Protein AF-A0A392NS42-F1 (afdb_monomer)

Nearest PDB structures (foldseek):
  6oz7-assembly2_H  TM=9.027E-01  e=4.926E-01  Escherichia coli K-12

Organism: NCBI:txid97028

InterPro domains:
  IPR002347 Short-chain dehydrogenase/reductase SDR [PF00106] (9-54)
  IPR036291 NAD(P)-binding domain superfamily [SSF51735] (10-55)

Solvent-accessible surface area (backbone atoms only — not comparable to full-atom values): 3805 Å² total; per-residue (Å²): 132,80,67,79,53,54,49,65,84,40,82,48,91,95,35,62,71,60,26,52,49,43,42,46,53,51,55,49,47,58,53,50,34,70,74,35,46,87,76,77,47,84,71,84,87,83,80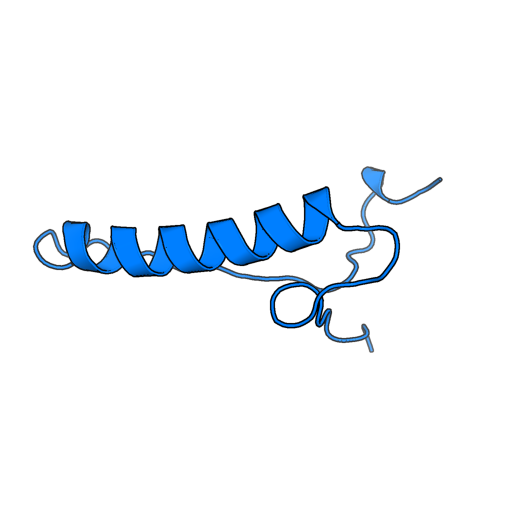,75,34,89,65,99,46,85,90,71,69,127

Sequence (58 aa):
MGRVGVEDKVGIYGYVAYSASKFGLRGLAEALQQEVIGDNIHVSLIFPPDTDTPGLVE

Foldseek 3Di:
DFDADCLLPDPDPPCVVVSVVSVVVVVVQVVVCVVCVVVVDHGDDDDGGDDPDPVPDD

pLDDT: mean 85.1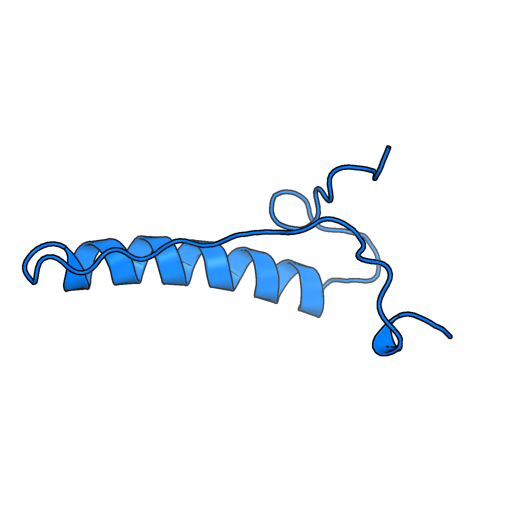9, std 16.06, range [35.91, 98.5]

Structure (mmCIF, N/CA/C/O backbone):
data_AF-A0A392NS42-F1
#
_entry.id   AF-A0A392NS42-F1
#
loop_
_atom_site.group_PDB
_atom_site.id
_atom_site.type_symbol
_atom_site.label_atom_id
_atom_site.label_alt_id
_atom_site.label_comp_id
_atom_site.label_asym_id
_atom_site.label_entity_id
_atom_site.label_seq_id
_atom_site.pdbx_PDB_ins_code
_atom_site.Cartn_x
_atom_site.Cartn_y
_atom_site.Cartn_z
_atom_site.occupancy
_atom_site.B_iso_or_equiv
_atom_site.auth_seq_id
_atom_site.auth_comp_id
_atom_site.auth_asym_id
_atom_site.auth_atom_id
_atom_site.pdbx_PDB_model_num
ATOM 1 N N . MET A 1 1 ? 18.114 -14.744 -1.902 1.00 35.91 1 MET A N 1
ATOM 2 C CA . MET A 1 1 ? 17.928 -13.534 -1.074 1.00 35.91 1 MET A CA 1
ATOM 3 C C . MET A 1 1 ? 17.246 -12.499 -1.959 1.00 35.91 1 MET A C 1
ATOM 5 O O . MET A 1 1 ? 17.916 -11.937 -2.815 1.00 35.91 1 MET A O 1
ATOM 9 N N . GLY A 1 2 ? 15.916 -12.378 -1.882 1.00 45.22 2 GLY A N 1
ATOM 10 C CA . GLY A 1 2 ? 15.144 -11.488 -2.760 1.00 45.22 2 GLY A CA 1
ATOM 11 C C . GLY A 1 2 ? 15.544 -10.030 -2.539 1.00 45.22 2 GLY A C 1
ATOM 12 O O . GLY A 1 2 ? 15.752 -9.618 -1.398 1.00 45.22 2 GLY A O 1
ATOM 13 N N . ARG A 1 3 ? 15.717 -9.266 -3.621 1.00 49.97 3 ARG A N 1
ATOM 14 C CA . ARG A 1 3 ? 15.967 -7.822 -3.536 1.00 49.97 3 ARG A CA 1
ATOM 15 C C . ARG A 1 3 ? 14.747 -7.187 -2.877 1.00 49.97 3 ARG A C 1
ATOM 17 O O . ARG A 1 3 ? 13.649 -7.400 -3.361 1.00 49.97 3 ARG A O 1
ATOM 24 N N . VAL A 1 4 ? 14.919 -6.451 -1.780 1.00 49.16 4 VAL A N 1
ATOM 25 C CA . VAL A 1 4 ? 13.816 -5.691 -1.171 1.00 49.16 4 VAL A CA 1
ATOM 26 C C . VAL A 1 4 ? 13.325 -4.682 -2.212 1.00 49.16 4 VAL A C 1
ATOM 28 O O . VAL A 1 4 ? 14.113 -3.854 -2.667 1.00 49.16 4 VAL A O 1
ATOM 31 N N . GLY A 1 5 ? 12.062 -4.788 -2.630 1.00 58.09 5 GLY A N 1
ATOM 32 C CA . GLY A 1 5 ? 11.448 -3.844 -3.560 1.00 58.09 5 GLY A CA 1
ATOM 33 C C . GLY A 1 5 ? 11.414 -2.458 -2.921 1.00 58.09 5 GLY A C 1
ATOM 34 O O . GLY A 1 5 ? 11.018 -2.326 -1.768 1.00 58.09 5 GLY A O 1
ATOM 35 N N . VAL A 1 6 ? 11.895 -1.440 -3.636 1.00 63.03 6 VAL A N 1
ATOM 36 C CA . VAL A 1 6 ? 11.945 -0.034 -3.172 1.00 63.03 6 VAL A CA 1
ATOM 37 C C . VAL A 1 6 ? 10.874 0.844 -3.829 1.00 63.03 6 VAL A C 1
ATOM 39 O O . VAL A 1 6 ? 10.806 2.047 -3.587 1.00 63.03 6 VAL A O 1
ATOM 42 N N . GLU A 1 7 ? 10.049 0.242 -4.680 1.00 64.62 7 GLU A N 1
ATOM 43 C CA . GLU A 1 7 ? 9.048 0.876 -5.543 1.00 64.62 7 GLU A CA 1
ATOM 44 C C . GLU A 1 7 ? 7.915 1.604 -4.807 1.00 64.62 7 GLU A C 1
ATOM 46 O O . GLU A 1 7 ? 7.270 2.480 -5.381 1.00 64.62 7 GLU A O 1
ATOM 51 N N . ASP A 1 8 ? 7.673 1.268 -3.540 1.00 70.06 8 ASP A N 1
ATOM 52 C CA . ASP A 1 8 ? 6.692 1.918 -2.666 1.00 70.06 8 ASP A CA 1
ATOM 53 C C . ASP A 1 8 ? 7.204 3.230 -2.052 1.00 70.06 8 ASP A C 1
ATOM 55 O O . ASP A 1 8 ? 6.415 4.045 -1.569 1.00 70.06 8 ASP A O 1
ATOM 59 N N . LYS A 1 9 ? 8.526 3.440 -2.068 1.00 76.81 9 LYS A N 1
ATOM 60 C CA . LYS A 1 9 ? 9.196 4.623 -1.496 1.00 76.81 9 LYS A CA 1
ATOM 61 C C . LYS A 1 9 ? 9.946 5.445 -2.528 1.00 76.81 9 LYS A C 1
ATOM 63 O O . LYS A 1 9 ? 10.241 6.613 -2.277 1.00 76.81 9 LYS A O 1
ATOM 68 N N . VAL A 1 10 ? 10.263 4.852 -3.674 1.00 84.94 10 VAL A N 1
ATOM 69 C CA . VAL A 1 10 ? 11.032 5.475 -4.747 1.00 84.94 10 VAL A CA 1
ATOM 70 C C . VAL A 1 10 ? 10.380 5.133 -6.081 1.00 84.94 10 VAL A C 1
ATOM 72 O O . VAL A 1 10 ? 10.093 3.975 -6.366 1.00 84.94 10 VAL A O 1
ATOM 75 N N . GLY A 1 11 ? 10.146 6.148 -6.912 1.00 86.06 11 GLY A N 1
ATOM 76 C CA . GLY A 1 11 ? 9.632 5.937 -8.263 1.00 86.06 11 GLY A CA 1
ATOM 77 C C . GLY A 1 11 ? 10.642 5.205 -9.145 1.00 86.06 11 GLY A C 1
ATOM 78 O O . GLY A 1 11 ? 11.844 5.465 -9.069 1.00 86.06 11 GLY A O 1
ATOM 79 N N . ILE A 1 12 ? 10.148 4.320 -10.012 1.00 87.81 12 ILE A N 1
ATOM 80 C CA . ILE A 1 12 ? 10.972 3.586 -10.977 1.00 87.81 12 ILE A CA 1
ATOM 81 C C . ILE A 1 12 ? 10.694 4.130 -12.381 1.00 87.81 12 ILE A C 1
ATOM 83 O O . ILE A 1 12 ? 9.543 4.270 -12.801 1.00 87.81 12 ILE A O 1
ATOM 87 N N . TYR A 1 13 ? 11.760 4.453 -13.118 1.00 90.06 13 TYR A N 1
ATOM 88 C CA . TYR A 1 13 ? 11.651 4.885 -14.512 1.00 90.06 13 TYR A CA 1
ATOM 89 C C . TYR A 1 13 ? 10.895 3.839 -15.349 1.00 90.06 13 TYR A C 1
ATOM 91 O O . TYR A 1 13 ? 11.175 2.649 -15.251 1.00 90.06 13 TYR A O 1
ATOM 99 N N . GLY A 1 14 ? 9.932 4.281 -16.163 1.00 92.62 14 GLY A N 1
ATOM 100 C CA . GLY A 1 14 ? 9.078 3.399 -16.973 1.00 92.62 14 GLY A CA 1
ATOM 101 C C . GLY A 1 14 ? 7.840 2.849 -16.251 1.00 92.62 14 GLY A C 1
ATOM 102 O O . GLY A 1 14 ? 6.936 2.353 -16.912 1.00 92.62 14 GLY A O 1
ATOM 103 N N . TYR A 1 15 ? 7.733 3.019 -14.929 1.00 89.62 15 TYR A N 1
ATOM 104 C CA . TYR A 1 15 ? 6.643 2.471 -14.108 1.00 89.62 15 TYR A CA 1
ATOM 105 C C . TYR A 1 15 ? 5.751 3.557 -13.484 1.00 89.62 15 TYR A C 1
ATOM 107 O O . TYR A 1 15 ? 5.172 3.352 -12.423 1.00 89.62 15 TYR A O 1
ATOM 115 N N . VAL A 1 16 ? 5.601 4.720 -14.132 1.00 92.38 16 VAL A N 1
ATOM 116 C CA . VAL A 1 16 ? 4.934 5.916 -13.564 1.00 92.38 16 VAL A CA 1
ATOM 117 C C . VAL A 1 16 ? 3.573 5.608 -12.930 1.00 92.38 16 VAL A C 1
ATOM 119 O O . VAL A 1 16 ? 3.357 5.937 -11.766 1.00 92.38 16 VAL A O 1
ATOM 122 N N . ALA A 1 17 ? 2.664 4.957 -13.663 1.00 94.00 17 ALA A N 1
ATOM 123 C CA . ALA A 1 17 ? 1.324 4.651 -13.158 1.00 94.00 17 ALA A CA 1
ATOM 124 C C . ALA A 1 17 ? 1.347 3.631 -12.005 1.00 94.00 17 ALA A C 1
ATOM 126 O O . ALA A 1 17 ? 0.587 3.759 -11.044 1.00 94.00 17 ALA A O 1
ATOM 127 N N . TYR A 1 18 ? 2.248 2.648 -12.076 1.00 90.44 18 TYR A N 1
ATOM 128 C CA . TYR A 1 18 ? 2.422 1.632 -11.041 1.00 90.44 18 TYR A CA 1
ATOM 129 C C . TYR A 1 18 ? 2.991 2.242 -9.752 1.00 90.44 18 TYR A C 1
ATOM 131 O O . TYR A 1 18 ? 2.389 2.094 -8.688 1.00 90.44 18 TYR A O 1
ATOM 139 N N . SER A 1 19 ? 4.078 3.017 -9.847 1.00 91.12 19 SER A N 1
ATOM 140 C CA . SER A 1 19 ? 4.662 3.740 -8.712 1.00 91.12 19 SER A CA 1
ATOM 141 C C . SER A 1 19 ? 3.668 4.729 -8.099 1.00 91.12 19 SER A C 1
ATOM 143 O O . SER A 1 19 ? 3.484 4.722 -6.885 1.00 91.12 19 SER A O 1
ATOM 145 N N . ALA A 1 20 ? 2.962 5.529 -8.908 1.00 93.38 20 ALA A N 1
ATOM 146 C CA . ALA A 1 20 ? 1.941 6.451 -8.401 1.00 93.38 20 ALA A CA 1
ATOM 147 C C . ALA A 1 20 ? 0.857 5.713 -7.599 1.00 93.38 20 ALA A C 1
ATOM 149 O O . ALA A 1 20 ? 0.476 6.149 -6.513 1.00 93.38 20 ALA A O 1
ATOM 150 N N . SER A 1 21 ? 0.414 4.556 -8.097 1.00 94.44 21 SER A N 1
ATOM 151 C CA . SER A 1 21 ? -0.586 3.729 -7.420 1.00 94.44 21 SER A CA 1
ATOM 152 C C . SER A 1 21 ? -0.064 3.154 -6.097 1.00 94.44 21 SER A C 1
ATOM 154 O O . SER A 1 21 ? -0.773 3.204 -5.094 1.00 94.44 21 SER A O 1
ATOM 156 N N . LYS A 1 22 ? 1.187 2.669 -6.045 1.00 92.31 22 LYS A N 1
ATOM 157 C CA . LYS A 1 22 ? 1.817 2.159 -4.808 1.00 92.31 22 LYS A CA 1
ATOM 158 C C . LYS A 1 22 ? 1.955 3.240 -3.733 1.00 92.31 22 LYS A C 1
ATOM 160 O O . LYS A 1 22 ? 1.624 2.990 -2.575 1.00 92.31 22 LYS A O 1
ATOM 165 N N . PHE A 1 23 ? 2.362 4.447 -4.122 1.00 93.19 23 PHE A N 1
ATOM 166 C CA . PHE A 1 23 ? 2.403 5.603 -3.221 1.00 93.19 23 PHE A CA 1
ATOM 167 C C . PHE A 1 23 ? 0.996 5.985 -2.739 1.00 93.19 23 PHE A C 1
ATOM 169 O O . PHE A 1 23 ? 0.799 6.254 -1.553 1.00 93.19 23 PHE A O 1
ATOM 176 N N . GLY A 1 24 ? 0.008 5.958 -3.638 1.00 95.12 24 GLY A N 1
ATOM 177 C CA . GLY A 1 24 ? -1.394 6.220 -3.313 1.00 95.12 24 GLY A CA 1
ATOM 178 C C . GLY A 1 24 ? -1.957 5.249 -2.274 1.00 95.12 24 GLY A C 1
ATOM 179 O O . GLY A 1 24 ? -2.599 5.687 -1.323 1.00 95.12 24 GLY A O 1
ATOM 180 N N . LEU A 1 25 ? -1.659 3.949 -2.390 1.00 95.75 25 LEU A N 1
ATOM 181 C CA . LEU A 1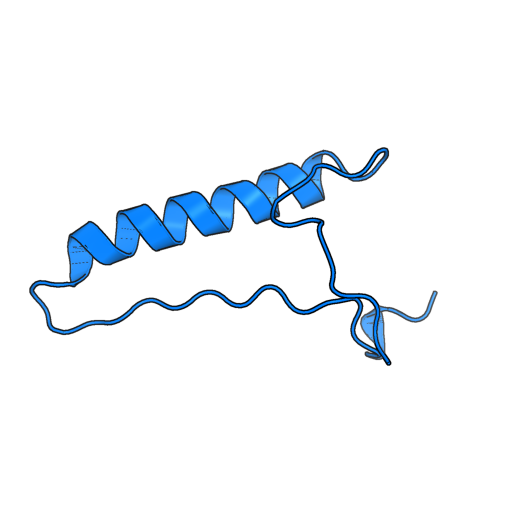 25 ? -2.080 2.941 -1.406 1.00 95.75 25 LEU A CA 1
ATOM 182 C C . LEU A 1 25 ? -1.528 3.220 -0.006 1.00 95.75 25 LEU A C 1
ATOM 184 O O . LEU A 1 25 ? -2.231 2.998 0.978 1.00 95.75 25 LEU A O 1
ATOM 188 N N . ARG A 1 26 ? -0.298 3.738 0.094 1.00 94.75 26 ARG A N 1
ATOM 189 C CA . ARG A 1 26 ? 0.276 4.135 1.381 1.00 94.75 26 ARG A CA 1
ATOM 190 C C . ARG A 1 26 ? -0.503 5.289 2.009 1.00 94.75 26 ARG A C 1
ATOM 192 O O . ARG A 1 26 ? -0.915 5.172 3.159 1.00 94.75 26 ARG A O 1
ATOM 199 N N . GLY A 1 27 ? -0.736 6.365 1.254 1.00 95.94 27 GLY A N 1
ATOM 200 C CA . GLY A 1 27 ? -1.515 7.508 1.743 1.00 95.94 27 GLY A CA 1
ATOM 201 C C . GLY A 1 27 ? -2.947 7.118 2.117 1.00 95.94 27 GLY A C 1
ATOM 202 O O . GLY A 1 27 ? -3.459 7.555 3.143 1.00 95.94 27 GLY A O 1
ATOM 203 N N . LEU A 1 28 ? -3.564 6.228 1.333 1.00 97.69 28 LEU A N 1
ATOM 204 C CA . LEU A 1 28 ? -4.882 5.670 1.628 1.00 97.69 28 LEU A CA 1
ATOM 205 C C . LEU A 1 28 ? -4.891 4.888 2.945 1.00 97.69 28 LEU A C 1
ATOM 207 O O . LEU A 1 28 ? -5.777 5.103 3.764 1.00 97.69 28 LEU A O 1
ATOM 211 N N . ALA A 1 29 ? -3.922 3.995 3.162 1.00 97.69 29 ALA A N 1
ATOM 212 C CA . ALA A 1 29 ? -3.843 3.208 4.390 1.00 97.69 29 ALA A CA 1
ATOM 213 C C . ALA A 1 29 ? -3.619 4.095 5.627 1.00 97.69 29 ALA A C 1
ATOM 215 O O . ALA A 1 29 ? -4.254 3.878 6.657 1.00 97.69 29 ALA A O 1
ATOM 216 N N . GLU A 1 30 ? -2.756 5.110 5.514 1.00 97.50 30 GLU A N 1
ATOM 217 C CA . GLU A 1 30 ? -2.496 6.080 6.585 1.00 97.50 30 GLU A CA 1
ATOM 218 C C . GLU A 1 30 ? -3.754 6.897 6.926 1.00 97.50 30 GLU A C 1
ATOM 220 O O . GLU A 1 30 ? -4.100 7.012 8.102 1.00 97.50 30 GLU A O 1
ATOM 225 N N . ALA A 1 31 ? -4.464 7.410 5.914 1.00 98.50 31 ALA A N 1
ATOM 226 C CA . ALA A 1 31 ? -5.702 8.165 6.106 1.00 98.50 31 ALA A CA 1
ATOM 227 C C . ALA A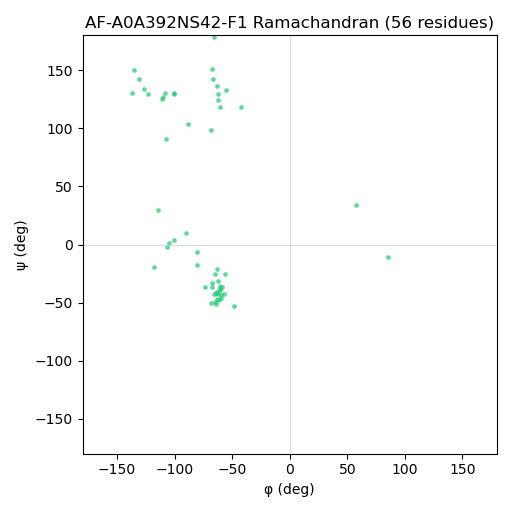 1 31 ? -6.817 7.290 6.698 1.00 98.50 31 ALA A C 1
ATOM 229 O O . ALA A 1 31 ? -7.398 7.641 7.723 1.00 98.50 31 ALA A O 1
ATOM 230 N N . LEU A 1 32 ? -7.051 6.110 6.115 1.00 98.44 32 LEU A N 1
ATOM 231 C CA . LEU A 1 32 ? -8.092 5.189 6.567 1.00 98.44 32 LEU A CA 1
ATOM 232 C C . LEU A 1 32 ? -7.856 4.735 8.009 1.00 98.44 32 LEU A C 1
ATOM 234 O O . LEU A 1 32 ? -8.803 4.659 8.785 1.00 98.44 32 LEU A O 1
ATOM 238 N N . GLN A 1 33 ? -6.602 4.483 8.403 1.00 98.44 33 GLN A N 1
ATOM 239 C CA . GLN A 1 33 ? -6.289 4.129 9.787 1.00 98.44 33 GLN A CA 1
ATOM 240 C C . GLN A 1 33 ? -6.725 5.220 10.777 1.00 98.44 33 GLN A C 1
ATOM 242 O O . GLN A 1 33 ? -7.181 4.875 11.866 1.00 98.44 33 GLN A O 1
ATOM 247 N N . GLN A 1 34 ? -6.610 6.509 10.432 1.00 98.44 34 G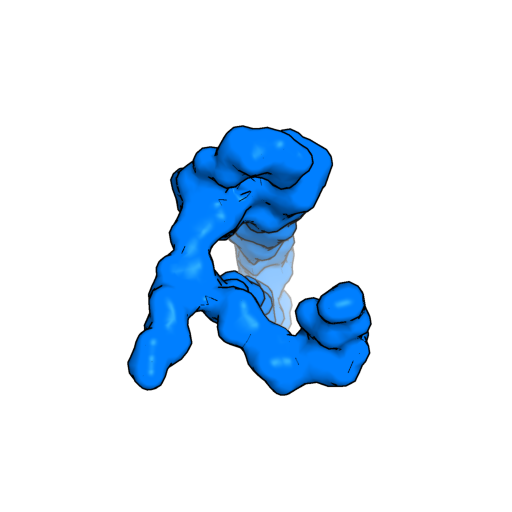LN A N 1
ATOM 248 C CA . GLN A 1 34 ? -7.079 7.596 11.305 1.00 98.44 34 GLN A CA 1
ATOM 249 C C . GLN A 1 34 ? -8.604 7.610 11.446 1.00 98.44 34 GLN A C 1
ATOM 251 O O . GLN A 1 34 ? -9.110 7.944 12.513 1.00 98.44 34 GLN A O 1
ATOM 256 N N . GLU A 1 35 ? -9.328 7.220 10.399 1.00 98.50 35 GLU A N 1
ATOM 257 C CA . GLU A 1 35 ? -10.791 7.178 10.412 1.00 98.50 35 GLU A CA 1
ATOM 258 C C . GLU A 1 35 ? -11.336 6.010 11.246 1.00 98.50 35 GLU A C 1
ATOM 260 O O . GLU A 1 35 ? -12.339 6.176 11.934 1.00 98.50 35 GLU A O 1
ATOM 265 N N . VAL A 1 36 ? -10.667 4.848 11.232 1.00 98.50 36 VAL A N 1
ATOM 266 C CA . VAL A 1 36 ? -11.209 3.598 11.812 1.00 98.50 36 VAL A CA 1
ATOM 267 C C . VAL A 1 36 ? -10.562 3.161 13.132 1.00 98.50 36 VAL A C 1
ATOM 269 O O . VAL A 1 36 ? -10.973 2.159 13.720 1.00 98.50 36 VAL A O 1
ATOM 272 N N . ILE A 1 37 ? -9.554 3.887 13.639 1.00 97.94 37 ILE A N 1
ATOM 273 C CA . ILE A 1 37 ? -8.863 3.502 14.886 1.00 97.94 37 ILE A CA 1
ATOM 274 C C . ILE A 1 37 ? -9.798 3.506 16.105 1.00 97.94 37 ILE A C 1
ATOM 276 O O . ILE A 1 37 ? -9.631 2.686 17.007 1.00 97.94 37 ILE A O 1
ATOM 280 N N . GLY A 1 38 ? -10.804 4.389 16.123 1.00 98.25 38 GLY A N 1
ATOM 281 C CA . GLY A 1 38 ? -11.804 4.457 17.195 1.00 98.25 38 GLY A CA 1
ATOM 282 C C . GLY A 1 38 ? -12.684 3.207 17.290 1.00 98.25 38 GLY A C 1
ATOM 283 O O . GLY A 1 38 ? -13.136 2.864 18.379 1.00 98.25 38 GLY A O 1
ATOM 284 N N . ASP A 1 39 ? -12.842 2.485 16.178 1.00 98.50 39 ASP A N 1
ATOM 285 C CA . ASP A 1 39 ? -13.628 1.252 16.086 1.00 98.50 39 ASP A CA 1
ATOM 286 C C . ASP A 1 39 ? -12.795 -0.006 16.384 1.00 98.50 39 ASP A C 1
ATOM 288 O O . ASP A 1 39 ? -13.255 -1.129 16.174 1.00 98.50 39 ASP A O 1
ATOM 292 N N . ASN A 1 40 ? -11.558 0.162 16.873 1.00 97.81 40 ASN A N 1
ATOM 293 C CA . ASN A 1 40 ? -10.609 -0.928 17.115 1.00 97.81 40 ASN A CA 1
ATOM 294 C C . ASN A 1 40 ? -10.308 -1.751 15.840 1.00 97.81 40 ASN A C 1
ATOM 296 O O . ASN A 1 40 ? -10.087 -2.964 15.894 1.00 97.81 40 ASN A O 1
ATOM 300 N N . ILE A 1 41 ? -10.305 -1.084 14.680 1.00 98.38 41 ILE A N 1
ATOM 301 C CA . ILE A 1 41 ? -9.918 -1.662 13.390 1.00 98.38 41 ILE A CA 1
ATOM 302 C C . ILE A 1 41 ? -8.486 -1.227 13.059 1.00 98.38 41 ILE A C 1
ATOM 304 O O . ILE A 1 41 ? -8.135 -0.044 13.095 1.00 98.38 41 ILE A O 1
ATOM 308 N N . HIS A 1 42 ? -7.654 -2.204 12.701 1.00 98.00 42 HIS A N 1
ATOM 309 C CA . HIS A 1 42 ? -6.261 -1.986 12.326 1.00 98.00 42 HIS A CA 1
ATOM 310 C C . HIS A 1 42 ? -6.052 -2.247 10.838 1.00 98.00 42 HIS A C 1
ATOM 312 O O . HIS A 1 42 ? -6.340 -3.331 10.330 1.00 98.00 42 HIS A O 1
ATOM 318 N N . VAL A 1 43 ? -5.508 -1.250 10.151 1.00 98.00 43 VAL A N 1
ATOM 319 C CA . VAL A 1 43 ? -5.137 -1.305 8.743 1.00 98.00 43 VAL A CA 1
ATOM 320 C C . VAL A 1 43 ? -3.633 -1.534 8.662 1.00 98.00 43 VAL A C 1
ATOM 322 O O . VAL A 1 43 ? -2.840 -0.856 9.310 1.00 98.00 43 VAL A O 1
ATOM 325 N N . SER A 1 44 ? -3.221 -2.520 7.873 1.00 96.38 44 SER A N 1
ATOM 326 C CA . SER A 1 44 ? -1.812 -2.821 7.623 1.00 96.38 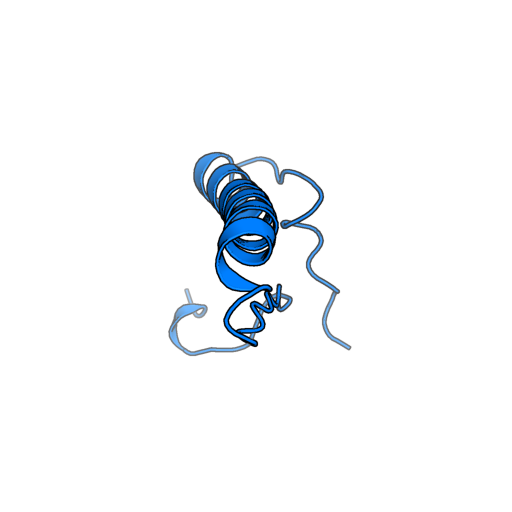44 SER A CA 1
ATOM 327 C C . SER A 1 44 ? -1.580 -2.966 6.130 1.00 96.38 44 SER A C 1
ATOM 329 O O . SER A 1 44 ? -2.417 -3.513 5.414 1.00 96.38 44 SER A O 1
ATOM 331 N N . LEU A 1 45 ? -0.432 -2.481 5.667 1.00 94.31 45 LEU A N 1
ATOM 332 C CA . LEU A 1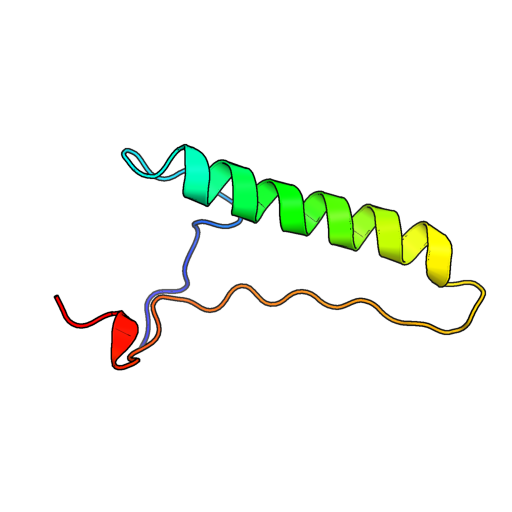 45 ? -0.040 -2.522 4.266 1.00 94.31 45 LEU A CA 1
ATOM 333 C C . LEU A 1 45 ? 1.334 -3.176 4.145 1.00 94.31 45 LEU A C 1
ATOM 335 O O . LEU A 1 45 ? 2.249 -2.852 4.902 1.00 94.31 45 LEU A O 1
ATOM 339 N N . ILE A 1 46 ? 1.470 -4.099 3.194 1.00 91.75 46 ILE A N 1
ATOM 340 C CA . ILE A 1 46 ? 2.713 -4.825 2.931 1.00 91.75 46 ILE A CA 1
ATOM 341 C C . ILE A 1 46 ? 3.091 -4.606 1.471 1.00 91.75 46 ILE A C 1
ATOM 343 O O . ILE A 1 46 ? 2.279 -4.815 0.570 1.00 91.75 46 ILE A O 1
ATOM 347 N N . PHE A 1 47 ? 4.343 -4.215 1.252 1.00 89.06 47 PHE A N 1
ATOM 348 C CA . PHE A 1 47 ? 4.945 -4.081 -0.067 1.00 89.06 47 PHE A CA 1
ATOM 349 C C . PHE A 1 47 ? 5.949 -5.217 -0.265 1.00 89.06 47 PHE A C 1
ATOM 351 O O . PHE A 1 47 ? 7.099 -5.097 0.165 1.00 89.06 47 PHE A O 1
ATOM 358 N N . PRO A 1 48 ? 5.519 -6.362 -0.825 1.00 86.06 48 PRO A N 1
ATOM 359 C CA . PRO A 1 48 ? 6.445 -7.441 -1.108 1.00 86.06 48 PRO A CA 1
ATOM 360 C C . PRO A 1 48 ? 7.421 -7.014 -2.213 1.00 86.06 48 PRO A C 1
ATOM 362 O O . PRO A 1 48 ? 7.063 -6.202 -3.070 1.00 86.06 48 PRO A O 1
ATOM 365 N N . PRO A 1 49 ? 8.645 -7.563 -2.211 1.00 81.69 49 PRO A N 1
ATOM 366 C CA . PRO A 1 49 ? 9.525 -7.478 -3.368 1.00 81.69 49 PRO A CA 1
ATOM 367 C C . PRO A 1 49 ? 8.950 -8.259 -4.559 1.00 81.69 49 PRO A C 1
ATOM 369 O O . PRO A 1 49 ? 7.927 -8.939 -4.427 1.00 81.69 49 PRO A O 1
ATOM 372 N N . ASP A 1 50 ? 9.663 -8.233 -5.690 1.00 80.81 50 ASP A N 1
ATOM 373 C CA . ASP A 1 50 ? 9.423 -9.145 -6.813 1.00 80.81 50 ASP A CA 1
ATOM 374 C C . ASP A 1 50 ? 9.172 -10.563 -6.286 1.00 80.81 50 ASP A C 1
ATOM 376 O O . ASP A 1 50 ? 10.003 -11.152 -5.583 1.00 80.81 50 ASP A O 1
ATOM 380 N N . THR A 1 51 ? 7.980 -11.077 -6.567 1.00 82.19 51 THR A N 1
ATOM 381 C CA . THR A 1 51 ? 7.502 -12.344 -6.018 1.00 82.19 51 THR A CA 1
ATOM 382 C C . THR A 1 51 ? 7.443 -13.363 -7.141 1.00 82.19 51 THR A C 1
ATOM 384 O O . THR A 1 51 ? 6.812 -13.114 -8.158 1.00 82.19 51 THR A O 1
ATOM 387 N N . ASP A 1 52 ? 8.061 -14.526 -6.970 1.00 82.25 52 ASP A N 1
ATOM 388 C CA . ASP A 1 52 ? 7.979 -15.593 -7.968 1.00 82.25 52 ASP A CA 1
ATOM 389 C C . ASP A 1 52 ? 6.549 -16.158 -8.007 1.00 82.25 52 ASP A C 1
ATOM 391 O O . ASP A 1 52 ? 6.125 -16.915 -7.129 1.00 82.25 52 ASP A O 1
ATOM 395 N N . THR A 1 53 ? 5.763 -15.693 -8.978 1.00 84.56 53 THR A N 1
ATOM 396 C CA . THR A 1 53 ? 4.365 -16.080 -9.183 1.00 84.56 53 THR A CA 1
ATOM 397 C C . THR A 1 53 ? 4.126 -16.353 -10.666 1.00 84.56 53 THR A C 1
ATOM 399 O O . THR A 1 53 ? 4.738 -15.689 -11.503 1.00 84.56 53 THR A O 1
ATOM 402 N N . PRO A 1 54 ? 3.196 -17.258 -11.034 1.00 83.88 54 PRO A N 1
ATOM 403 C CA . PRO A 1 54 ? 2.933 -17.576 -12.440 1.00 83.88 54 PRO A CA 1
ATOM 404 C C . PRO A 1 54 ? 2.565 -16.367 -13.317 1.00 83.88 54 PRO A C 1
ATOM 406 O O . PRO A 1 54 ? 2.774 -16.408 -14.520 1.00 83.88 54 PRO A O 1
ATOM 409 N N . GLY A 1 55 ? 2.024 -15.292 -12.729 1.00 76.88 55 GLY A N 1
ATOM 410 C CA . GLY A 1 55 ? 1.674 -14.060 -13.444 1.00 76.88 55 GLY A CA 1
ATOM 411 C C . GLY A 1 55 ? 2.846 -13.111 -13.721 1.00 76.88 55 GLY A C 1
ATOM 412 O O . GLY A 1 55 ? 2.643 -12.108 -14.394 1.00 76.88 55 GLY A O 1
ATOM 413 N N . LEU A 1 56 ? 4.041 -13.403 -13.197 1.00 68.50 56 LEU A N 1
ATOM 414 C CA . LEU A 1 56 ? 5.281 -12.656 -13.452 1.00 68.50 56 LEU A CA 1
ATOM 415 C C . LEU A 1 56 ? 6.191 -13.343 -14.484 1.00 68.50 56 LEU A C 1
ATOM 417 O O . LEU A 1 56 ? 7.292 -12.864 -14.743 1.00 68.50 56 LEU A O 1
ATOM 421 N N . VAL A 1 57 ? 5.741 -14.458 -15.066 1.00 52.81 57 VAL A N 1
ATOM 422 C CA . VAL A 1 57 ? 6.451 -15.155 -16.140 1.00 52.81 57 VAL A CA 1
ATOM 423 C C . VAL A 1 57 ? 6.000 -14.544 -17.468 1.00 52.81 57 VAL A C 1
ATOM 425 O O . VAL A 1 57 ? 4.881 -14.801 -17.912 1.00 52.81 57 VAL A O 1
ATOM 428 N N . GLU A 1 58 ? 6.849 -13.707 -18.061 1.00 52.75 58 GLU A N 1
ATOM 429 C CA . GLU A 1 58 ? 6.744 -13.283 -19.466 1.00 52.75 58 GLU A CA 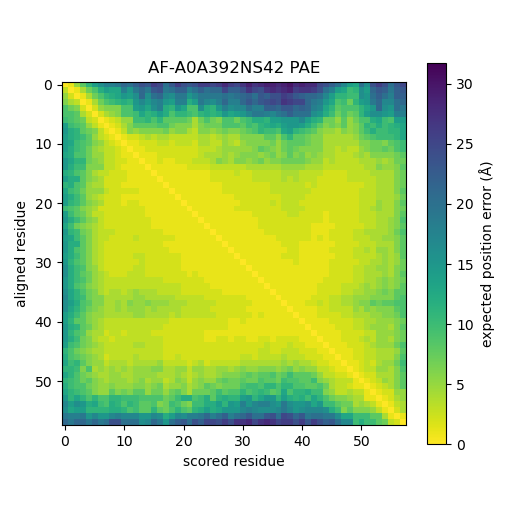1
ATOM 430 C C . GLU A 1 58 ? 7.697 -14.114 -20.334 1.00 52.75 58 GLU A C 1
ATOM 4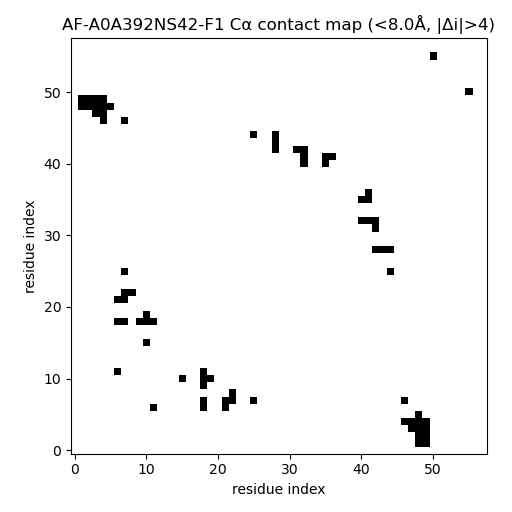32 O O . GLU A 1 58 ? 8.867 -14.300 -19.916 1.00 52.75 58 GLU A O 1
#

Radius of gyration: 14.27 Å; Cα contacts (8 Å, |Δi|>4): 38; chains: 1; bounding box: 32×26×37 Å

Mean predicted aligned error: 6.07 Å

Secondary structure (DSSP, 8-state):
-PPPP-TTTS--TT-HHHHHHHHHHHHHHHHHHHHHGGGT---------S---GGG--